Protein AF-A0A626GHT2-F1 (afdb_monomer_lite)

Secondary structure (DSSP, 8-state):
-HHHHHHHHHH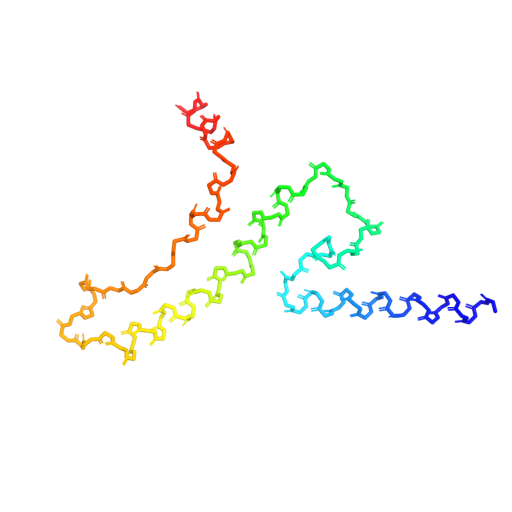HHHHHHHHHHHT--GGGGT--TT--GGGHHHHHHHHIIIIIHHHHHHHHHHHHHHTS-GGGBTTB-----HHHHHGGGHHHHHHHHHT-

Radius of gyration: 19.76 Å; chains: 1; bounding box: 45×21×57 Å

Sequence (100 aa):
NAEDSQFLETRKFQLEEICRLFRVPLHMVQNTDRATFNNIEELGLGFINYSLVPYLTRIEQRINTGLVRKSKQGVYYAKFNAGALLRGDMKSRFEAYATG

InterPro domains:
  IPR006944 Bacteriophage/Gene transfer agent portal protein [PF04860] (1-99)

Structure (mmCIF, N/CA/C/O backbone):
data_AF-A0A626GHT2-F1
#
_entry.id   AF-A0A626GHT2-F1
#
loop_
_atom_site.group_PDB
_atom_site.id
_atom_site.type_symbol
_atom_site.label_atom_id
_atom_site.label_alt_id
_atom_site.label_comp_id
_atom_site.label_asym_id
_atom_site.label_entity_id
_atom_site.label_seq_id
_atom_site.pdbx_PDB_ins_code
_atom_site.Cartn_x
_atom_site.Cartn_y
_atom_site.Cartn_z
_atom_site.occupancy
_atom_site.B_iso_or_equiv
_atom_site.auth_seq_id
_atom_site.auth_comp_id
_atom_site.auth_asym_id
_atom_site.auth_atom_id
_atom_site.pdbx_PDB_model_num
ATOM 1 N N . ASN A 1 1 ? 13.463 -9.399 -36.975 1.00 66.62 1 ASN A N 1
ATOM 2 C CA . ASN A 1 1 ? 14.518 -8.955 -36.033 1.00 66.62 1 ASN A CA 1
ATOM 3 C C . ASN A 1 1 ? 14.344 -7.558 -35.440 1.00 66.62 1 ASN A C 1
ATOM 5 O O . ASN A 1 1 ? 14.613 -7.431 -34.253 1.00 66.62 1 ASN A O 1
ATOM 9 N N . ALA A 1 2 ? 13.892 -6.525 -36.167 1.00 81.88 2 ALA A N 1
ATOM 10 C CA . ALA A 1 2 ? 13.522 -5.240 -35.541 1.00 81.88 2 ALA A CA 1
ATOM 11 C C . ALA A 1 2 ? 12.082 -5.262 -34.989 1.00 81.88 2 ALA A C 1
ATOM 13 O O . ALA A 1 2 ? 11.859 -4.891 -33.841 1.00 81.88 2 ALA A O 1
ATOM 14 N N . GLU A 1 3 ? 11.134 -5.795 -35.767 1.00 83.00 3 GLU A N 1
ATOM 15 C CA . GLU A 1 3 ? 9.726 -5.910 -35.354 1.00 83.00 3 GLU A CA 1
ATOM 16 C C . GLU A 1 3 ? 9.531 -6.810 -34.127 1.00 83.00 3 GLU A C 1
ATOM 18 O O . GLU A 1 3 ? 8.800 -6.445 -33.212 1.00 83.00 3 GLU A O 1
ATOM 23 N N . ASP A 1 4 ? 10.245 -7.938 -34.044 1.00 82.75 4 ASP A N 1
ATOM 24 C CA . ASP A 1 4 ? 10.165 -8.839 -32.882 1.00 82.75 4 ASP A CA 1
ATOM 25 C C . ASP A 1 4 ? 10.662 -8.155 -31.600 1.00 82.75 4 ASP A C 1
ATOM 27 O O . ASP A 1 4 ? 10.073 -8.306 -30.528 1.00 82.75 4 ASP A O 1
ATOM 31 N N . SER A 1 5 ? 11.722 -7.349 -31.720 1.00 84.62 5 SER A N 1
ATOM 32 C CA . SER A 1 5 ? 12.265 -6.559 -30.611 1.00 84.62 5 SER A CA 1
ATOM 33 C C . SER A 1 5 ? 11.271 -5.482 -30.158 1.00 84.62 5 SER A C 1
ATOM 35 O O . SER A 1 5 ? 11.025 -5.336 -28.962 1.00 84.62 5 SER A O 1
ATOM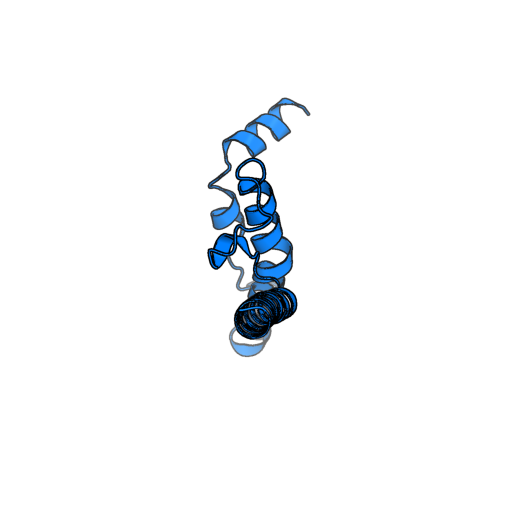 37 N N . GLN A 1 6 ? 10.635 -4.784 -31.105 1.00 87.06 6 GLN A N 1
ATOM 38 C CA . GLN A 1 6 ? 9.621 -3.762 -30.822 1.00 87.06 6 GLN A CA 1
ATOM 39 C C . GLN A 1 6 ? 8.341 -4.360 -30.209 1.00 87.06 6 GLN A C 1
ATOM 41 O O . GLN A 1 6 ? 7.714 -3.764 -29.326 1.00 87.06 6 GLN A O 1
ATOM 46 N N . PHE A 1 7 ? 7.963 -5.571 -30.625 1.00 89.81 7 PHE A N 1
ATOM 47 C CA . PHE A 1 7 ? 6.845 -6.305 -30.040 1.00 89.81 7 PHE A CA 1
ATOM 48 C C . PHE A 1 7 ? 7.110 -6.676 -28.574 1.00 89.81 7 PHE A C 1
ATOM 50 O O . PHE A 1 7 ? 6.251 -6.461 -27.716 1.00 89.81 7 PHE A O 1
ATOM 57 N N . LEU A 1 8 ? 8.307 -7.185 -28.262 1.00 87.81 8 LEU A N 1
ATOM 58 C CA . LEU A 1 8 ? 8.708 -7.492 -26.886 1.00 87.81 8 LEU A CA 1
ATOM 59 C C . LEU A 1 8 ? 8.740 -6.239 -26.000 1.00 87.81 8 LEU A C 1
ATOM 61 O O . LEU A 1 8 ? 8.268 -6.283 -24.863 1.00 87.81 8 LEU A O 1
ATOM 65 N N . GLU A 1 9 ? 9.234 -5.115 -26.519 1.00 88.00 9 GLU A N 1
ATOM 66 C CA . GLU A 1 9 ? 9.233 -3.834 -25.805 1.00 88.00 9 GLU A CA 1
ATOM 67 C C . GLU A 1 9 ? 7.807 -3.360 -25.484 1.00 88.00 9 GLU A C 1
ATOM 69 O O . GLU A 1 9 ? 7.511 -2.996 -24.344 1.00 88.00 9 GLU A O 1
ATOM 74 N N . THR A 1 10 ? 6.885 -3.476 -26.443 1.00 91.00 10 THR A N 1
ATOM 75 C CA . THR A 1 10 ? 5.465 -3.147 -26.236 1.00 91.00 10 THR A CA 1
ATOM 76 C C . THR A 1 10 ? 4.846 -3.998 -25.122 1.00 91.00 10 THR A C 1
ATOM 78 O O . THR A 1 10 ? 4.117 -3.484 -24.274 1.00 91.00 10 THR A O 1
ATOM 81 N N . ARG A 1 11 ? 5.165 -5.299 -25.066 1.00 89.81 11 ARG A N 1
ATOM 82 C CA . ARG A 1 11 ? 4.690 -6.198 -23.998 1.00 89.81 11 ARG A CA 1
ATOM 83 C C . ARG A 1 11 ? 5.236 -5.809 -22.625 1.00 89.81 11 ARG A C 1
ATOM 85 O O . ARG A 1 11 ? 4.487 -5.833 -21.648 1.00 89.81 11 ARG A O 1
ATOM 92 N N . LYS A 1 12 ? 6.514 -5.424 -22.543 1.00 88.25 12 LYS A N 1
ATOM 93 C CA . LYS A 1 12 ? 7.114 -4.919 -21.298 1.00 88.25 12 LYS A CA 1
ATOM 94 C C . LYS A 1 12 ? 6.440 -3.627 -20.839 1.00 88.25 12 LYS A C 1
ATOM 96 O O . LYS A 1 12 ? 6.101 -3.506 -19.665 1.00 88.25 12 LYS A O 1
ATOM 101 N N . PHE A 1 13 ? 6.178 -2.702 -21.760 1.00 90.56 13 PHE A N 1
ATOM 102 C CA . PHE A 1 13 ? 5.491 -1.453 -21.444 1.00 90.56 13 PHE A CA 1
ATOM 103 C C . PHE A 1 13 ? 4.071 -1.691 -20.906 1.00 90.56 13 PHE A C 1
ATOM 105 O O . PHE A 1 13 ? 3.702 -1.118 -19.882 1.00 90.56 13 PHE A O 1
ATOM 112 N N . GLN A 1 14 ? 3.312 -2.608 -21.516 1.00 93.75 14 GLN A N 1
ATOM 113 C CA . GLN A 1 14 ? 1.977 -3.000 -21.039 1.00 93.75 14 GLN A CA 1
ATOM 114 C C . GLN A 1 14 ? 2.001 -3.547 -19.604 1.00 93.75 14 GLN A C 1
ATOM 116 O O . GLN A 1 14 ? 1.144 -3.198 -18.791 1.00 93.75 14 GLN A O 1
ATOM 121 N N . LEU A 1 15 ? 2.991 -4.385 -19.270 1.00 92.25 15 LEU A N 1
ATOM 122 C CA . LEU A 1 15 ? 3.175 -4.880 -17.903 1.00 92.25 15 LEU A CA 1
ATOM 123 C C . LEU A 1 15 ? 3.355 -3.714 -16.919 1.00 92.25 15 LEU A C 1
ATOM 125 O O . LEU A 1 15 ? 2.719 -3.691 -15.864 1.00 92.25 15 LEU A O 1
ATOM 129 N N . GLU A 1 16 ? 4.181 -2.725 -17.272 1.00 92.25 16 GLU A N 1
ATOM 130 C CA . GLU A 1 16 ? 4.385 -1.553 -16.422 1.00 92.25 16 GLU A CA 1
ATOM 131 C C . GLU A 1 16 ? 3.116 -0.716 -16.237 1.00 92.25 16 GLU A C 1
ATOM 133 O O . GLU A 1 16 ? 2.866 -0.220 -15.139 1.00 92.25 16 GLU A O 1
ATOM 138 N N . GLU A 1 17 ? 2.306 -0.547 -17.283 1.00 94.25 17 GLU A N 1
ATOM 139 C CA . GLU A 1 17 ? 1.039 0.188 -17.202 1.00 94.25 17 GLU A CA 1
ATOM 140 C C . GLU A 1 17 ? 0.052 -0.468 -16.232 1.00 94.25 17 GLU A C 1
ATOM 142 O O . GLU A 1 17 ? -0.540 0.218 -15.393 1.00 94.25 17 GLU A O 1
ATOM 147 N N . ILE A 1 18 ? -0.072 -1.796 -16.281 1.00 94.12 18 ILE A N 1
ATOM 148 C CA . ILE A 1 18 ? -0.911 -2.560 -15.350 1.00 94.12 18 ILE A CA 1
ATOM 149 C C . ILE A 1 18 ? -0.400 -2.376 -13.915 1.00 94.12 18 ILE A C 1
ATOM 151 O O . ILE A 1 18 ? -1.172 -2.050 -13.010 1.00 94.12 18 ILE A O 1
ATOM 155 N N . CYS A 1 19 ? 0.908 -2.517 -13.695 1.00 92.62 19 CYS A N 1
ATOM 156 C CA . CYS A 1 19 ? 1.521 -2.293 -12.387 1.00 92.62 19 CYS A CA 1
ATOM 157 C C . CYS A 1 19 ? 1.279 -0.868 -11.861 1.00 92.62 19 CYS A C 1
ATOM 159 O O . CYS A 1 19 ? 0.946 -0.704 -10.684 1.00 92.62 19 CYS A O 1
ATOM 161 N N . ARG A 1 20 ? 1.371 0.156 -12.724 1.00 91.25 20 ARG A N 1
ATOM 162 C CA . ARG A 1 20 ? 1.060 1.555 -12.379 1.00 91.25 20 ARG A CA 1
ATOM 163 C C . ARG A 1 20 ? -0.393 1.719 -11.928 1.00 91.25 20 ARG A C 1
ATOM 165 O O . ARG A 1 20 ? -0.632 2.366 -10.909 1.00 91.25 20 ARG A O 1
ATOM 172 N N . LEU A 1 21 ? -1.346 1.090 -12.619 1.00 92.94 21 LEU A N 1
ATOM 173 C CA . LEU A 1 21 ? -2.770 1.145 -12.265 1.00 92.94 21 LEU A CA 1
ATOM 174 C C . LEU A 1 21 ? -3.042 0.583 -10.860 1.00 92.94 21 LEU A C 1
ATOM 176 O O . LEU A 1 21 ? -3.784 1.179 -10.079 1.00 92.94 21 LEU A O 1
ATOM 180 N N . PHE A 1 22 ? -2.405 -0.539 -10.519 1.00 90.50 22 PHE A N 1
ATOM 181 C CA . PHE A 1 22 ? -2.581 -1.207 -9.224 1.00 90.50 22 PHE A CA 1
ATOM 182 C C . PHE A 1 22 ? -1.589 -0.759 -8.145 1.00 90.50 22 PHE A C 1
ATOM 184 O O . PHE A 1 22 ? -1.655 -1.245 -7.014 1.00 90.50 22 PHE A O 1
ATOM 191 N N . ARG A 1 23 ? -0.692 0.183 -8.462 1.00 91.19 23 ARG A N 1
ATOM 192 C CA . ARG A 1 23 ? 0.368 0.666 -7.560 1.00 91.19 23 ARG A CA 1
ATOM 193 C C . ARG A 1 23 ? 1.250 -0.477 -7.043 1.00 91.19 23 ARG A C 1
ATOM 195 O O . ARG A 1 23 ? 1.638 -0.490 -5.877 1.00 91.19 23 ARG A O 1
ATOM 202 N N . VAL A 1 24 ? 1.523 -1.461 -7.897 1.00 90.62 24 VAL A N 1
ATOM 203 C CA . VAL A 1 24 ? 2.401 -2.598 -7.591 1.00 90.62 24 VAL A CA 1
ATOM 204 C C . VAL A 1 24 ? 3.802 -2.282 -8.121 1.00 90.62 24 VAL A C 1
ATOM 206 O O . VAL A 1 24 ? 3.937 -1.996 -9.310 1.00 90.62 24 VAL A O 1
ATOM 209 N N . PRO A 1 25 ? 4.854 -2.318 -7.286 1.00 88.81 25 PRO A N 1
ATOM 210 C CA . PRO A 1 25 ? 6.222 -2.128 -7.751 1.00 88.81 25 PRO A CA 1
ATOM 211 C C . PRO A 1 25 ? 6.654 -3.197 -8.761 1.00 88.81 25 PRO A C 1
ATOM 213 O O . PRO A 1 25 ? 6.384 -4.383 -8.578 1.00 88.81 25 PRO A O 1
ATOM 216 N N . LEU A 1 26 ? 7.407 -2.792 -9.786 1.00 89.00 26 LEU A N 1
ATOM 217 C CA . LEU A 1 26 ? 7.857 -3.685 -10.864 1.00 89.00 26 LEU A CA 1
ATOM 218 C C . LEU A 1 26 ? 8.740 -4.843 -10.368 1.00 89.00 26 LEU A C 1
ATOM 220 O O . LEU A 1 26 ? 8.609 -5.971 -10.842 1.00 89.00 26 LEU A O 1
ATOM 224 N N . HIS A 1 27 ? 9.575 -4.601 -9.353 1.00 85.31 27 HIS A N 1
ATOM 225 C CA . HIS A 1 27 ? 10.440 -5.638 -8.783 1.00 85.31 27 HIS A CA 1
ATOM 226 C C . HIS A 1 27 ? 9.645 -6.787 -8.130 1.00 85.31 27 HIS A C 1
ATOM 228 O O . HIS A 1 27 ? 10.132 -7.913 -8.087 1.00 85.31 27 HIS A O 1
ATOM 234 N N . MET A 1 28 ? 8.408 -6.543 -7.674 1.00 86.06 28 MET A N 1
ATOM 235 C CA . MET A 1 28 ? 7.542 -7.584 -7.099 1.00 86.06 28 MET A CA 1
ATOM 236 C C .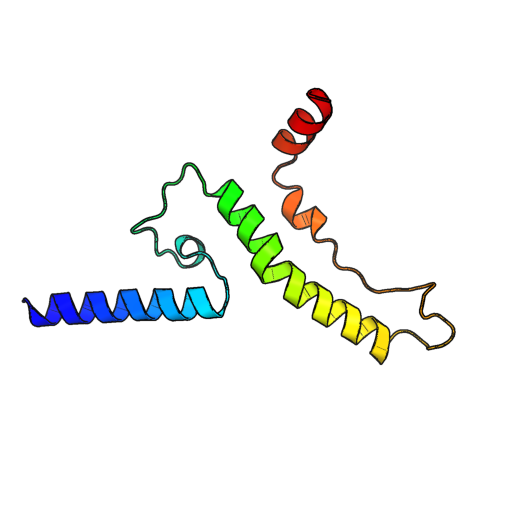 MET A 1 28 ? 6.949 -8.522 -8.156 1.00 86.06 28 MET A C 1
ATOM 238 O O . MET A 1 28 ? 6.535 -9.629 -7.824 1.00 86.06 28 MET A O 1
ATOM 242 N N . VAL A 1 29 ? 6.934 -8.106 -9.426 1.00 89.19 29 VAL A N 1
ATOM 243 C CA . VAL A 1 29 ? 6.522 -8.934 -10.574 1.00 89.19 29 VAL A CA 1
ATOM 244 C C . VAL A 1 29 ? 7.721 -9.397 -11.405 1.00 89.19 29 VAL A C 1
ATOM 246 O O . VAL A 1 29 ? 7.572 -9.729 -12.576 1.00 89.19 29 VAL A O 1
ATOM 249 N N . GLN A 1 30 ? 8.917 -9.403 -10.803 1.00 84.62 30 GLN A N 1
ATOM 250 C CA . GLN A 1 30 ? 10.180 -9.807 -11.435 1.00 84.62 30 GLN A CA 1
ATOM 251 C C . GLN A 1 30 ? 10.582 -8.960 -12.657 1.00 84.62 30 GLN A C 1
ATOM 253 O O . GLN A 1 30 ? 11.443 -9.365 -13.434 1.00 84.62 30 GLN A O 1
ATOM 258 N N . ASN A 1 31 ? 10.015 -7.758 -12.814 1.00 85.25 31 ASN A N 1
ATOM 259 C CA . ASN A 1 31 ? 10.511 -6.777 -13.772 1.00 85.25 31 ASN A CA 1
ATOM 260 C C . ASN A 1 31 ? 11.529 -5.867 -13.069 1.00 85.25 31 ASN A C 1
ATOM 262 O O . ASN A 1 31 ? 11.178 -4.886 -12.408 1.00 85.25 31 ASN A O 1
ATOM 266 N N . THR A 1 32 ? 12.805 -6.235 -13.180 1.00 78.62 32 THR A N 1
ATOM 267 C CA . THR A 1 32 ? 13.930 -5.549 -12.530 1.00 78.62 32 THR A CA 1
ATOM 268 C C . THR A 1 32 ? 14.762 -4.709 -13.494 1.00 78.62 32 THR A C 1
ATOM 270 O O . THR A 1 32 ? 15.851 -4.286 -13.123 1.00 78.62 32 THR A O 1
ATOM 273 N N . ASP A 1 33 ? 14.260 -4.414 -14.700 1.00 76.19 33 ASP A N 1
ATOM 274 C CA . ASP A 1 33 ? 15.012 -3.699 -15.749 1.00 76.19 33 ASP A CA 1
ATOM 275 C C . ASP A 1 33 ? 15.564 -2.336 -15.275 1.00 76.19 33 ASP A C 1
ATOM 277 O O . ASP A 1 33 ? 16.567 -1.849 -15.793 1.00 76.19 33 ASP A O 1
ATOM 281 N N . ARG A 1 34 ? 14.923 -1.714 -14.274 1.00 68.19 34 ARG A N 1
ATOM 282 C CA . ARG A 1 34 ? 15.319 -0.419 -13.685 1.00 68.19 34 ARG A CA 1
ATOM 283 C C . ARG A 1 34 ? 15.457 -0.438 -12.159 1.00 68.19 34 ARG A C 1
ATOM 285 O O . ARG A 1 34 ? 15.658 0.613 -11.557 1.00 68.19 34 ARG A O 1
ATOM 292 N N . ALA A 1 35 ? 15.283 -1.595 -11.521 1.00 64.75 35 ALA A N 1
ATOM 293 C CA . ALA A 1 35 ? 15.310 -1.698 -10.065 1.00 64.75 35 ALA A CA 1
ATOM 294 C C . ALA A 1 35 ? 16.730 -2.021 -9.589 1.00 64.75 35 ALA A C 1
ATOM 296 O O . ALA A 1 35 ? 17.278 -3.069 -9.924 1.00 64.75 35 ALA A O 1
ATOM 297 N N . THR A 1 36 ? 17.314 -1.143 -8.780 1.00 62.53 36 THR A N 1
ATOM 298 C CA . THR A 1 36 ? 18.592 -1.412 -8.115 1.00 62.53 36 THR A CA 1
ATOM 299 C C . THR A 1 36 ? 18.313 -2.081 -6.773 1.00 62.53 36 THR A C 1
ATOM 301 O O . THR A 1 36 ? 17.553 -1.546 -5.975 1.00 62.53 36 THR A O 1
ATOM 304 N N . PHE A 1 37 ? 18.950 -3.216 -6.471 1.00 65.50 37 PHE A N 1
ATOM 305 C CA . PHE A 1 37 ? 18.709 -3.967 -5.224 1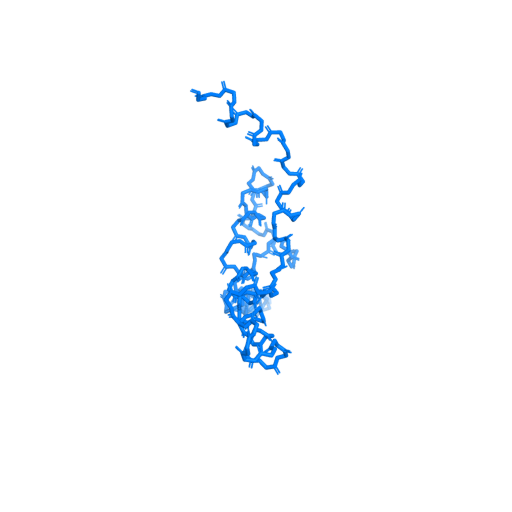.00 65.50 37 PHE A CA 1
ATOM 306 C C . PHE A 1 37 ? 18.918 -3.151 -3.931 1.00 65.50 37 PHE A C 1
ATOM 308 O O . PHE A 1 37 ? 18.388 -3.509 -2.884 1.00 65.50 37 PHE A O 1
ATOM 315 N N . ASN A 1 38 ? 19.631 -2.025 -4.018 1.00 65.94 38 ASN A N 1
ATOM 316 C CA . ASN A 1 38 ? 19.940 -1.136 -2.900 1.00 65.94 38 ASN A CA 1
ATOM 317 C C . ASN A 1 38 ? 18.723 -0.394 -2.311 1.00 65.94 38 ASN A C 1
ATOM 319 O O . ASN A 1 38 ? 18.851 0.149 -1.222 1.00 65.94 38 ASN A O 1
ATOM 323 N N . ASN A 1 39 ? 17.569 -0.345 -2.991 1.00 67.25 39 ASN A N 1
ATOM 324 C CA . ASN A 1 39 ? 16.377 0.384 -2.520 1.00 67.25 39 ASN A CA 1
ATOM 325 C C . ASN A 1 39 ? 15.131 -0.499 -2.316 1.00 67.25 39 ASN A C 1
ATOM 327 O O . ASN A 1 39 ? 14.025 0.016 -2.164 1.00 67.25 39 ASN A O 1
ATOM 331 N N . ILE A 1 40 ? 15.282 -1.827 -2.309 1.00 73.06 40 ILE A N 1
ATOM 332 C CA . ILE A 1 40 ? 14.144 -2.761 -2.233 1.00 73.06 40 ILE A CA 1
ATOM 333 C C . ILE A 1 40 ? 13.327 -2.572 -0.951 1.00 73.06 40 ILE A C 1
ATOM 335 O O . ILE A 1 40 ? 12.101 -2.650 -0.991 1.00 73.06 40 ILE A O 1
ATOM 339 N N . GLU A 1 41 ? 13.984 -2.291 0.171 1.00 75.62 41 GLU A N 1
ATOM 340 C CA . GLU A 1 41 ? 13.310 -2.068 1.451 1.00 75.62 41 GLU A CA 1
ATOM 341 C C . GLU A 1 41 ? 12.440 -0.804 1.427 1.00 75.62 41 GLU A C 1
ATOM 343 O O . GLU A 1 41 ? 11.252 -0.859 1.748 1.00 75.62 41 GLU A O 1
ATOM 348 N N . GLU A 1 42 ? 12.983 0.309 0.928 1.00 79.50 42 GLU A N 1
ATOM 349 C CA . GLU A 1 42 ? 12.242 1.561 0.747 1.00 79.50 42 GLU A CA 1
ATOM 350 C C . GLU A 1 42 ? 11.055 1.381 -0.214 1.00 79.50 42 GLU A C 1
ATOM 352 O O . GLU A 1 42 ? 9.941 1.843 0.056 1.00 79.50 42 GLU A O 1
ATOM 357 N N . LEU A 1 43 ? 11.249 0.632 -1.306 1.00 81.81 43 LEU A N 1
ATOM 358 C CA . LEU A 1 43 ? 10.172 0.297 -2.238 1.00 81.81 43 LEU A CA 1
ATOM 359 C C . LEU A 1 43 ? 9.099 -0.598 -1.595 1.00 81.81 43 LEU A C 1
ATOM 361 O O . LEU A 1 43 ? 7.912 -0.447 -1.900 1.00 81.81 43 LEU A O 1
ATOM 365 N N . GLY A 1 44 ? 9.488 -1.499 -0.690 1.00 82.38 44 GLY A N 1
ATOM 366 C CA . GLY A 1 44 ? 8.574 -2.320 0.105 1.00 82.38 44 GLY A CA 1
ATOM 367 C C . GLY A 1 44 ? 7.713 -1.483 1.054 1.00 82.38 44 GLY A C 1
ATOM 368 O O . GLY A 1 44 ? 6.489 -1.645 1.089 1.00 82.38 44 GLY A O 1
ATOM 369 N N . LEU A 1 45 ? 8.322 -0.523 1.760 1.00 83.44 45 LEU A N 1
ATOM 370 C CA . LEU A 1 45 ? 7.605 0.442 2.602 1.00 83.44 45 LEU A CA 1
ATOM 371 C C . LEU A 1 45 ? 6.632 1.293 1.773 1.00 83.44 45 LEU A C 1
ATOM 373 O O . LEU A 1 45 ? 5.466 1.463 2.147 1.00 83.44 45 LEU A O 1
ATOM 377 N N . GLY A 1 46 ? 7.083 1.782 0.615 1.00 85.88 46 GLY A N 1
ATOM 378 C CA . GLY A 1 46 ? 6.252 2.520 -0.332 1.00 85.88 46 GLY A CA 1
ATOM 379 C C . GLY A 1 46 ? 5.037 1.714 -0.800 1.00 85.88 46 GLY A C 1
ATOM 380 O O . GLY A 1 46 ? 3.920 2.233 -0.810 1.00 85.88 46 GLY A O 1
ATOM 381 N N . PHE A 1 47 ? 5.212 0.429 -1.117 1.00 88.06 47 PHE A N 1
ATOM 382 C CA . PHE A 1 47 ? 4.108 -0.451 -1.509 1.00 88.06 47 PHE A CA 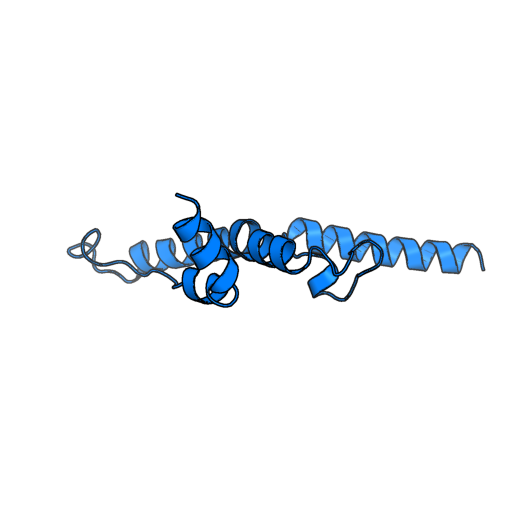1
ATOM 383 C C . PHE A 1 47 ? 3.052 -0.596 -0.410 1.00 88.06 47 PHE A C 1
ATOM 385 O O . PHE A 1 47 ? 1.854 -0.452 -0.674 1.00 88.06 47 PHE A O 1
ATOM 392 N N . ILE A 1 48 ? 3.481 -0.829 0.833 1.00 88.12 48 ILE A N 1
ATOM 393 C CA . ILE A 1 48 ? 2.558 -0.961 1.963 1.00 88.12 48 ILE A CA 1
ATOM 394 C C . ILE A 1 48 ? 1.751 0.331 2.133 1.00 88.12 48 ILE A C 1
ATOM 396 O O . ILE A 1 48 ? 0.520 0.286 2.175 1.00 88.12 48 ILE A O 1
ATOM 400 N N . ASN A 1 49 ? 2.423 1.482 2.172 1.00 87.56 49 ASN A N 1
ATOM 401 C CA . ASN A 1 49 ? 1.785 2.766 2.459 1.00 87.56 49 ASN A CA 1
ATOM 402 C C . ASN A 1 49 ? 0.891 3.270 1.317 1.00 87.56 49 ASN A C 1
ATOM 404 O O . ASN A 1 49 ? -0.225 3.728 1.562 1.00 87.56 49 ASN A O 1
ATOM 408 N N . TYR A 1 50 ? 1.352 3.186 0.068 1.00 88.69 50 TYR A N 1
ATOM 409 C CA . TYR A 1 50 ? 0.669 3.816 -1.068 1.00 88.69 50 TYR A CA 1
ATOM 410 C C . TYR A 1 50 ? -0.262 2.875 -1.841 1.00 88.69 50 TYR A C 1
ATOM 412 O O . TYR A 1 50 ? -1.170 3.352 -2.538 1.00 88.69 50 TYR A O 1
ATOM 420 N N . SER A 1 51 ? -0.077 1.558 -1.704 1.00 91.12 51 SER A N 1
ATOM 421 C CA . SER A 1 51 ? -0.942 0.549 -2.318 1.00 91.12 51 SER A CA 1
ATOM 422 C C . SER A 1 51 ? -1.839 -0.130 -1.290 1.00 91.12 51 SER A C 1
ATOM 424 O O . SER A 1 51 ? -3.058 0.037 -1.344 1.00 91.12 51 SER A O 1
ATOM 426 N N . LEU A 1 52 ? -1.269 -0.835 -0.307 1.00 91.56 52 LEU A N 1
ATOM 427 C CA . LEU A 1 52 ? -2.048 -1.711 0.576 1.00 91.56 52 LEU A CA 1
ATOM 428 C C . LEU A 1 52 ? -2.917 -0.952 1.585 1.00 91.56 52 LEU A C 1
ATOM 430 O O . LEU A 1 52 ? -4.10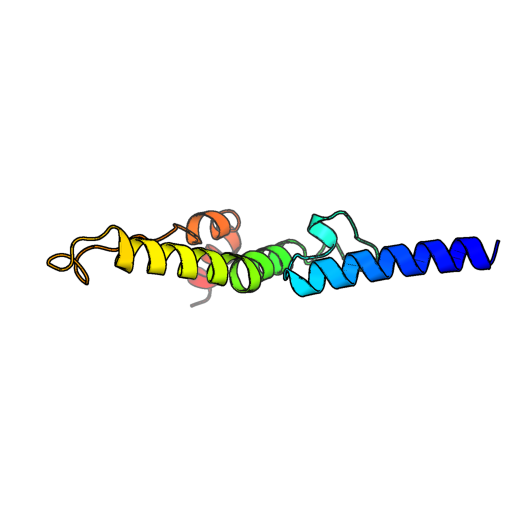2 -1.263 1.715 1.00 91.56 52 LEU A O 1
ATOM 434 N N . VAL A 1 53 ? -2.375 0.050 2.284 1.00 91.94 53 VAL A N 1
ATOM 435 C CA . VAL A 1 53 ? -3.102 0.804 3.327 1.00 91.94 53 VAL A CA 1
ATOM 436 C C . VAL A 1 53 ? -4.445 1.371 2.831 1.00 91.94 53 VAL A C 1
ATOM 438 O O . VAL A 1 53 ? -5.439 1.204 3.547 1.00 91.94 53 VAL A O 1
ATOM 441 N N . PRO A 1 54 ? -4.554 1.965 1.624 1.00 92.50 54 PRO A N 1
ATOM 442 C CA . PRO A 1 54 ? -5.842 2.362 1.054 1.00 92.50 54 PRO A CA 1
ATOM 443 C C . PRO A 1 54 ? -6.875 1.228 0.954 1.00 92.50 54 PRO A C 1
ATOM 445 O O . PRO A 1 54 ? -8.038 1.422 1.316 1.00 92.50 54 PRO A O 1
ATOM 448 N N . TYR A 1 55 ? -6.474 0.037 0.495 1.00 93.50 55 TYR A N 1
ATOM 449 C CA . TYR A 1 55 ? -7.378 -1.116 0.400 1.00 93.50 55 TYR A CA 1
ATOM 450 C C . TYR A 1 55 ? -7.769 -1.647 1.778 1.00 93.50 55 TYR A C 1
ATOM 452 O O . TYR A 1 55 ? -8.953 -1.883 2.026 1.00 93.50 55 TYR A O 1
ATOM 460 N N . LEU A 1 56 ? -6.800 -1.774 2.688 1.00 94.00 56 LEU A N 1
ATOM 461 C CA . LEU A 1 56 ? -7.042 -2.208 4.065 1.00 94.00 56 LEU A CA 1
ATOM 462 C C . LEU A 1 56 ? -8.024 -1.267 4.767 1.00 94.00 56 LEU A C 1
ATOM 464 O O . LEU A 1 56 ? -9.006 -1.724 5.343 1.00 94.00 56 LEU A O 1
ATOM 468 N N . THR A 1 57 ? -7.829 0.046 4.629 1.00 94.50 57 THR A N 1
ATOM 469 C CA . THR A 1 57 ? -8.711 1.065 5.217 1.00 94.50 57 THR A CA 1
ATOM 470 C C . THR A 1 57 ? -10.133 0.962 4.667 1.00 94.50 57 THR A C 1
ATOM 472 O O . THR A 1 57 ? -11.099 1.047 5.423 1.00 94.50 57 THR A O 1
ATOM 475 N N . ARG A 1 58 ? -10.290 0.726 3.358 1.00 95.69 58 ARG A N 1
ATOM 476 C CA . ARG A 1 58 ? -11.613 0.532 2.745 1.00 95.69 58 ARG A CA 1
ATOM 477 C C . ARG A 1 58 ? -12.330 -0.695 3.319 1.00 95.69 58 ARG A C 1
ATOM 479 O O . ARG A 1 58 ? -13.529 -0.634 3.588 1.00 95.69 58 ARG A O 1
ATOM 486 N N . ILE A 1 59 ? -11.604 -1.794 3.526 1.00 96.12 59 ILE A N 1
ATOM 487 C CA . ILE A 1 59 ? -12.152 -3.014 4.134 1.00 96.12 59 ILE A CA 1
ATOM 488 C C . ILE A 1 59 ? -12.531 -2.761 5.600 1.00 96.12 59 ILE A C 1
ATOM 490 O O . ILE A 1 59 ? -13.644 -3.097 6.003 1.00 96.12 59 ILE A O 1
ATOM 494 N N . GLU A 1 60 ? -11.661 -2.114 6.380 1.00 95.56 60 GLU A N 1
ATOM 495 C CA . GLU A 1 60 ? -11.927 -1.730 7.776 1.00 95.56 60 GLU A CA 1
ATOM 496 C C . GLU A 1 60 ? -13.198 -0.885 7.894 1.00 95.56 60 GLU A C 1
ATOM 498 O O . GLU A 1 60 ? -14.083 -1.197 8.691 1.00 95.56 60 GLU A O 1
ATOM 503 N N . GLN A 1 61 ? -13.334 0.148 7.057 1.00 95.00 61 GLN A N 1
ATOM 504 C CA . GLN A 1 61 ? -14.527 0.994 7.013 1.00 95.00 61 GLN A CA 1
ATOM 505 C C . GLN A 1 61 ? -15.780 0.173 6.708 1.00 95.00 61 GLN A C 1
ATOM 507 O O . GLN A 1 61 ? -16.791 0.315 7.397 1.00 95.00 61 GLN A O 1
ATOM 512 N N . ARG A 1 62 ? -15.716 -0.740 5.730 1.00 96.44 62 ARG A N 1
ATOM 513 C CA . ARG A 1 62 ? -16.864 -1.583 5.384 1.00 96.44 62 ARG A CA 1
ATOM 514 C C . ARG A 1 62 ? -17.274 -2.505 6.532 1.00 96.44 62 ARG A C 1
ATOM 516 O O . ARG A 1 62 ? -18.472 -2.653 6.774 1.00 96.44 62 ARG A O 1
ATOM 523 N N . ILE A 1 63 ? -16.312 -3.083 7.249 1.00 95.00 63 ILE A N 1
ATOM 524 C CA . ILE A 1 63 ? -16.569 -3.902 8.441 1.00 95.00 63 ILE A CA 1
ATOM 525 C C . ILE A 1 63 ? -17.211 -3.051 9.543 1.00 95.00 63 ILE A C 1
ATOM 527 O O . ILE A 1 63 ? -18.218 -3.454 10.127 1.00 95.00 63 ILE A O 1
ATOM 531 N N . ASN A 1 64 ? -16.692 -1.846 9.782 1.00 93.06 64 ASN A N 1
ATOM 532 C CA . ASN A 1 64 ? -17.209 -0.942 10.810 1.00 93.06 64 ASN A CA 1
ATOM 533 C C . ASN A 1 64 ? -18.644 -0.480 10.520 1.00 93.06 64 ASN A C 1
ATOM 535 O O . ASN A 1 64 ? -19.461 -0.375 11.433 1.00 93.06 64 ASN A O 1
ATOM 539 N N . THR A 1 65 ? -18.989 -0.255 9.253 1.00 92.06 65 THR A N 1
ATOM 540 C CA . THR A 1 65 ? -20.358 0.108 8.865 1.00 92.06 65 THR A CA 1
ATOM 541 C C . THR A 1 65 ? -21.301 -1.097 8.822 1.00 92.06 65 THR A C 1
ATOM 543 O O . THR A 1 65 ? -22.477 -0.953 9.149 1.00 92.06 65 THR A O 1
ATOM 546 N N . GLY A 1 66 ? -20.821 -2.267 8.386 1.00 93.81 66 GLY A N 1
ATOM 547 C CA . GLY A 1 66 ? -21.672 -3.420 8.069 1.00 93.81 66 GLY A CA 1
ATOM 548 C C . GLY A 1 66 ? -21.816 -4.468 9.174 1.00 93.81 66 GLY A C 1
ATOM 549 O O . GLY A 1 66 ? -22.859 -5.110 9.250 1.00 93.81 66 GLY A O 1
ATOM 550 N N . LEU A 1 67 ? -20.793 -4.659 10.010 1.00 93.56 67 LEU A N 1
ATOM 551 C CA . LEU A 1 67 ? -20.734 -5.755 10.988 1.00 93.56 67 LEU A CA 1
ATOM 552 C C . LEU A 1 67 ? -20.706 -5.264 12.439 1.00 93.56 67 LEU A C 1
ATOM 554 O O . LEU A 1 67 ? -21.216 -5.946 13.330 1.00 93.56 67 LEU A O 1
ATOM 558 N N . VAL A 1 68 ? -20.149 -4.078 12.701 1.00 92.88 68 VAL A N 1
ATOM 559 C CA . VAL A 1 68 ? -20.175 -3.492 14.047 1.00 92.88 68 VAL A CA 1
ATOM 560 C C . VAL A 1 68 ? -21.576 -2.954 14.336 1.00 92.88 68 VAL A C 1
ATOM 562 O O . VAL A 1 68 ? -22.113 -2.128 13.597 1.00 92.88 68 VAL A O 1
ATOM 565 N N . ARG A 1 69 ? -22.176 -3.410 15.443 1.00 92.25 69 ARG A N 1
ATOM 566 C CA . ARG A 1 69 ? -23.486 -2.922 15.902 1.00 92.25 69 ARG A CA 1
ATOM 567 C C . ARG A 1 69 ? -23.451 -1.403 16.069 1.00 92.25 69 ARG A C 1
ATOM 569 O O . ARG A 1 69 ? -22.535 -0.885 16.700 1.00 92.25 69 ARG A O 1
ATOM 576 N N . LYS A 1 70 ? -24.495 -0.704 15.611 1.00 88.81 70 LYS A N 1
ATOM 577 C CA . LYS A 1 70 ? -24.596 0.768 15.692 1.00 88.81 70 LYS A CA 1
ATOM 578 C C . LYS A 1 70 ? -24.340 1.323 17.099 1.00 88.81 70 LYS A C 1
ATOM 580 O O . LYS A 1 70 ? -23.613 2.292 17.242 1.00 88.81 70 LYS A O 1
ATOM 585 N N . SER A 1 71 ? -24.845 0.659 18.143 1.00 92.81 71 SER A N 1
ATOM 586 C CA . SER A 1 71 ? -24.638 1.056 19.551 1.00 92.81 71 SER A CA 1
ATOM 587 C C . SER A 1 71 ? -23.197 0.914 20.058 1.00 92.81 71 SER A C 1
ATOM 589 O O . SER A 1 71 ? -22.888 1.326 21.172 1.00 92.81 71 SER A O 1
ATOM 591 N N . LYS A 1 72 ? -22.330 0.275 19.274 1.00 90.62 72 LYS A N 1
ATOM 592 C CA . LYS A 1 72 ? -20.940 -0.046 19.599 1.00 90.62 72 LYS A CA 1
ATOM 593 C C . LYS A 1 72 ? -19.945 0.587 18.619 1.00 90.62 72 LYS A C 1
ATOM 595 O O . LYS A 1 72 ? -18.739 0.453 18.825 1.00 90.62 72 LYS A O 1
ATOM 600 N N . GLN A 1 73 ? -20.428 1.287 17.590 1.00 87.31 73 GLN A N 1
ATOM 601 C CA . GLN A 1 73 ? -19.593 2.081 16.689 1.00 87.31 73 GLN A CA 1
ATOM 602 C C . GLN A 1 73 ? -18.917 3.213 17.477 1.00 87.31 73 GLN A C 1
ATOM 604 O O . GLN A 1 73 ? -19.527 3.811 18.358 1.00 87.31 73 GLN A O 1
ATOM 609 N N . GLY A 1 74 ? -17.635 3.464 17.208 1.00 84.88 74 GLY A N 1
ATOM 610 C CA . GLY A 1 74 ? -16.814 4.426 17.959 1.00 84.88 74 GLY A CA 1
ATOM 611 C C . GLY A 1 74 ? -16.168 3.859 19.229 1.00 84.88 74 GLY A C 1
ATOM 612 O O . GLY A 1 74 ? -15.159 4.394 19.672 1.00 84.88 74 GLY A O 1
ATOM 613 N N . VAL A 1 75 ? -16.682 2.746 19.769 1.00 92.06 75 VAL A N 1
ATOM 614 C CA . VAL A 1 75 ? -16.041 1.998 20.870 1.00 92.06 75 VAL A CA 1
ATOM 615 C C . VAL A 1 75 ? -15.249 0.814 20.326 1.00 92.06 75 VAL A C 1
ATOM 617 O O . VAL A 1 75 ? -14.109 0.590 20.719 1.00 92.06 75 VAL A O 1
ATOM 620 N N . TYR A 1 76 ? -15.845 0.072 19.392 1.00 92.38 76 TYR A N 1
ATOM 621 C CA . TYR A 1 76 ? -15.198 -1.044 18.717 1.00 92.38 76 TYR A CA 1
ATOM 622 C C . TYR A 1 76 ? -15.050 -0.751 17.231 1.00 92.38 76 TYR A C 1
ATOM 624 O O . TYR A 1 76 ? -15.945 -0.190 16.594 1.00 92.38 76 TYR A O 1
ATOM 632 N N . TYR A 1 77 ? -13.914 -1.163 16.684 1.00 92.44 77 TYR A N 1
ATOM 633 C CA . TYR A 1 77 ? -13.608 -1.054 15.269 1.00 92.44 77 TYR A CA 1
ATOM 634 C C . TYR A 1 77 ? -12.687 -2.197 14.844 1.00 92.44 77 TYR A C 1
ATOM 636 O O . TYR A 1 77 ? -11.915 -2.727 15.642 1.00 92.44 77 TYR A O 1
ATOM 644 N N . ALA A 1 78 ? -12.774 -2.575 13.576 1.00 92.50 78 ALA A N 1
ATOM 645 C CA . ALA A 1 78 ? -11.814 -3.453 12.937 1.00 92.50 78 ALA A CA 1
ATOM 646 C C . ALA A 1 78 ? -10.620 -2.638 12.430 1.00 92.50 78 ALA A C 1
ATOM 648 O O . ALA A 1 78 ? -10.795 -1.570 11.835 1.00 92.50 78 ALA A O 1
ATOM 649 N N . LYS A 1 79 ? -9.413 -3.165 12.654 1.00 92.06 79 LYS A N 1
ATOM 650 C CA . LYS A 1 79 ? -8.153 -2.599 12.172 1.00 92.06 79 LYS A CA 1
ATOM 651 C C . LYS A 1 79 ? -7.191 -3.715 11.794 1.00 92.06 79 LYS A C 1
ATOM 653 O O . LYS A 1 79 ? -6.958 -4.628 12.583 1.00 92.06 79 LYS A O 1
ATOM 658 N N . PHE A 1 80 ? -6.606 -3.628 10.609 1.00 91.69 80 PHE A N 1
ATOM 659 C CA . PHE A 1 80 ? -5.492 -4.472 10.212 1.00 91.69 80 PHE A CA 1
ATOM 660 C C . PHE A 1 80 ? -4.213 -4.019 10.913 1.00 91.69 80 PHE A C 1
ATOM 662 O O . PHE A 1 80 ? -3.898 -2.829 10.992 1.00 91.69 80 PHE A O 1
ATOM 669 N N . ASN A 1 81 ? -3.417 -4.984 11.369 1.00 87.06 81 ASN A N 1
ATOM 670 C CA . ASN A 1 81 ? -2.091 -4.727 11.923 1.00 87.06 81 ASN A CA 1
ATOM 671 C C . ASN A 1 81 ? -1.069 -4.517 10.792 1.00 87.06 81 ASN A C 1
ATOM 673 O O . ASN A 1 81 ? -0.170 -5.333 10.605 1.00 87.06 81 ASN A O 1
ATOM 677 N N . ALA A 1 82 ? -1.199 -3.428 10.026 1.00 78.94 82 ALA A N 1
ATOM 678 C CA . ALA A 1 82 ? -0.246 -3.084 8.962 1.00 78.94 82 ALA A CA 1
ATOM 679 C C . ALA A 1 82 ? 1.177 -2.861 9.509 1.00 78.94 82 ALA A C 1
ATOM 681 O O . ALA A 1 82 ? 2.158 -3.155 8.834 1.00 78.94 82 ALA A O 1
ATOM 682 N N . GLY A 1 83 ? 1.296 -2.448 10.777 1.00 72.69 83 GLY A N 1
ATOM 683 C CA . GLY A 1 83 ? 2.577 -2.362 11.477 1.00 72.69 83 GLY A CA 1
ATOM 684 C C . GLY A 1 83 ? 3.312 -3.702 11.584 1.00 72.69 83 GLY A C 1
ATOM 685 O O . GLY A 1 83 ? 4.527 -3.701 11.712 1.00 72.69 83 GLY A O 1
ATOM 686 N N . ALA A 1 84 ? 2.620 -4.843 11.491 1.00 71.88 84 ALA A N 1
ATOM 687 C CA . ALA A 1 84 ? 3.255 -6.161 11.420 1.00 71.88 84 ALA A CA 1
ATOM 688 C C . ALA A 1 84 ? 4.064 -6.375 10.145 1.00 71.88 84 ALA A C 1
ATOM 690 O O . ALA A 1 84 ? 5.117 -6.999 10.199 1.00 71.88 84 ALA A O 1
ATOM 691 N N . LEU A 1 85 ? 3.583 -5.832 9.029 1.00 72.75 85 LEU A N 1
ATOM 692 C CA . LEU A 1 85 ? 4.260 -5.913 7.739 1.00 72.75 85 LEU A CA 1
ATOM 693 C C . LEU A 1 85 ? 5.509 -5.021 7.723 1.00 72.75 85 LEU A C 1
ATOM 695 O O . LEU A 1 85 ? 6.497 -5.363 7.091 1.00 72.75 85 LEU A O 1
ATOM 699 N N . LEU A 1 86 ? 5.479 -3.923 8.486 1.00 65.31 86 LEU A N 1
ATOM 700 C CA . LEU A 1 86 ? 6.603 -3.001 8.668 1.00 65.31 86 LEU A CA 1
ATOM 701 C C . LEU A 1 86 ? 7.624 -3.488 9.718 1.00 65.31 86 LEU A C 1
ATOM 703 O O . LEU A 1 86 ? 8.744 -2.998 9.754 1.00 65.31 86 LEU A O 1
ATOM 707 N N . ARG A 1 87 ? 7.266 -4.448 10.589 1.00 55.34 87 ARG A N 1
ATOM 708 C CA . ARG A 1 87 ? 8.149 -4.963 11.660 1.00 55.34 87 ARG A CA 1
ATOM 709 C C . ARG A 1 87 ? 9.341 -5.783 11.154 1.00 55.34 87 ARG A C 1
ATOM 711 O O . ARG A 1 87 ? 10.247 -6.020 11.945 1.00 55.34 87 ARG A O 1
ATOM 718 N N . GLY A 1 88 ? 9.358 -6.200 9.886 1.00 54.88 88 GLY A N 1
ATOM 719 C CA . GLY A 1 88 ? 10.550 -6.803 9.273 1.00 54.88 88 GLY A CA 1
ATOM 720 C C . GLY A 1 88 ? 11.776 -5.880 9.312 1.00 54.88 88 GLY A C 1
ATOM 721 O O . GLY A 1 88 ? 12.896 -6.374 9.352 1.00 54.88 88 GLY A O 1
ATOM 722 N N . ASP A 1 89 ? 11.547 -4.568 9.422 1.00 57.25 89 ASP A N 1
ATOM 723 C CA . ASP A 1 89 ? 12.548 -3.509 9.550 1.00 57.25 89 ASP A CA 1
ATOM 724 C C . ASP A 1 89 ? 12.631 -2.981 11.004 1.00 57.25 89 ASP A C 1
ATOM 726 O O . ASP A 1 89 ? 12.438 -1.803 11.316 1.00 57.25 89 ASP A O 1
ATOM 730 N N . MET A 1 90 ? 12.828 -3.877 11.980 1.00 54.00 90 MET A N 1
ATOM 731 C CA . MET A 1 90 ? 13.010 -3.455 13.381 1.00 54.00 90 MET A CA 1
ATOM 732 C C . MET A 1 90 ? 14.256 -2.574 13.554 1.00 54.00 90 MET A C 1
ATOM 734 O O . MET A 1 90 ? 14.244 -1.667 14.385 1.00 54.00 90 MET A O 1
ATOM 738 N N . LYS A 1 91 ? 15.312 -2.822 12.772 1.00 56.38 91 LYS A N 1
ATOM 739 C CA . LYS A 1 91 ? 16.607 -2.149 12.909 1.00 56.38 91 LYS A CA 1
ATOM 740 C C . LYS A 1 91 ? 16.509 -0.651 12.601 1.00 56.38 91 LYS A C 1
ATOM 742 O O . LYS A 1 91 ? 16.928 0.142 13.442 1.00 56.38 91 LYS A O 1
ATOM 747 N N . SER A 1 92 ? 15.858 -0.256 11.504 1.00 57.94 92 SER A N 1
ATOM 748 C CA . SER A 1 92 ? 15.730 1.167 11.156 1.00 57.94 92 SER A CA 1
ATOM 749 C C . SER A 1 92 ? 14.813 1.921 12.120 1.00 57.94 92 SER A C 1
ATOM 751 O O . SER A 1 92 ? 15.028 3.102 12.391 1.00 57.94 92 SER A O 1
ATOM 753 N N . ARG A 1 93 ? 13.815 1.250 12.724 1.00 56.38 93 ARG A N 1
ATOM 754 C CA . ARG A 1 93 ? 13.000 1.876 13.783 1.00 56.38 93 ARG A CA 1
ATOM 755 C C . ARG A 1 93 ? 13.795 2.110 15.066 1.00 56.38 93 ARG A C 1
ATOM 757 O O . ARG A 1 93 ? 13.628 3.165 15.669 1.00 56.38 93 ARG A O 1
ATOM 764 N N . PHE A 1 94 ? 14.644 1.171 15.488 1.00 59.31 94 PHE A N 1
ATOM 765 C CA . PHE A 1 94 ? 15.509 1.374 16.657 1.00 59.31 94 PHE A CA 1
ATOM 766 C C . PHE A 1 94 ? 16.543 2.482 16.422 1.00 59.31 94 PHE A C 1
ATOM 768 O O . PHE A 1 94 ? 16.762 3.288 17.320 1.00 59.31 94 PHE A O 1
ATOM 775 N N . GLU A 1 95 ? 17.107 2.585 15.217 1.00 59.34 95 GLU A N 1
ATOM 776 C CA . GLU A 1 95 ? 18.016 3.679 14.843 1.00 59.34 95 GLU A CA 1
ATOM 777 C C . GLU A 1 95 ? 17.298 5.045 14.830 1.00 59.34 95 GLU A C 1
ATOM 779 O O . GLU A 1 95 ? 17.824 6.023 15.361 1.00 59.34 95 GLU A O 1
ATOM 784 N N . ALA A 1 96 ? 16.051 5.114 14.344 1.00 55.53 96 ALA A N 1
ATOM 785 C CA . ALA A 1 96 ? 15.236 6.332 14.394 1.00 55.53 96 ALA A CA 1
ATOM 786 C C . ALA A 1 96 ? 14.900 6.783 15.830 1.00 55.53 96 ALA A C 1
ATOM 788 O O . ALA A 1 96 ? 14.883 7.981 16.102 1.00 55.53 96 ALA A O 1
ATOM 789 N N . TYR A 1 97 ? 14.659 5.846 16.757 1.00 54.75 97 TYR A N 1
ATOM 790 C CA . TYR A 1 97 ? 14.452 6.166 18.177 1.00 54.75 97 TYR A CA 1
ATOM 791 C C . TYR A 1 97 ? 15.752 6.493 18.923 1.00 54.75 97 TYR A C 1
ATOM 793 O O . TYR A 1 97 ? 15.696 7.189 19.928 1.00 54.75 97 TYR A O 1
ATOM 801 N N . ALA A 1 98 ? 16.905 6.001 18.462 1.00 62.12 98 ALA A N 1
ATOM 802 C CA . ALA A 1 98 ? 18.207 6.283 19.072 1.00 62.12 98 ALA A CA 1
ATOM 803 C C . ALA A 1 98 ? 18.789 7.652 18.673 1.00 62.12 98 ALA A C 1
ATOM 805 O O . ALA A 1 98 ? 19.717 8.131 19.320 1.00 62.12 98 ALA A O 1
ATOM 806 N N . THR A 1 99 ? 18.263 8.263 17.607 1.00 56.38 99 THR A N 1
ATOM 807 C CA . THR A 1 99 ? 18.738 9.550 17.065 1.00 56.38 99 THR A CA 1
ATOM 808 C C . THR A 1 99 ? 17.841 10.737 17.464 1.00 56.38 99 THR A C 1
ATOM 810 O O . THR A 1 99 ? 18.053 11.849 16.984 1.00 56.38 99 THR A O 1
ATOM 813 N N . GLY A 1 100 ? 16.834 10.521 18.320 1.00 45.06 100 GLY A N 1
ATOM 814 C CA . GLY A 1 100 ? 15.972 11.565 18.897 1.00 45.06 100 GLY A CA 1
ATOM 815 C C . GLY A 1 100 ? 16.159 11.677 20.401 1.00 45.06 100 GLY A C 1
ATOM 816 O O . GLY A 1 100 ? 16.063 12.817 20.904 1.00 45.06 100 GLY A O 1
#

Foldseek 3Di:
DVVVVVVVVVVVVVVVVVCVVQVHDCVVVVNCVPPDPVCVLVSQVSCLVVHVVVVQVVVQVCCLVPPPDPVCRVVDTDHDPSVVSVCVPVPVVVVVVVVD

Organism: Salmonella typhimurium (NCBI:txid90371)

pLDDT: mean 82.1, std 13.33, range [45.06, 96.44]